Protein AF-A0A961GQD2-F1 (afdb_monomer)

Secondary structure (DSSP, 8-state):
---------HHHHHHHHHHHHHHHHHHTT-HHHHHHHHHHHHHHHTT--SHHHHHHHHHHHHHHHHHHHHTS-GGGHHHHHHHHHHHHHHHHHHHHTTT-HHHHH--HHHHT-HHHHHHHHHHHHHHHHHHS--------

Sequence (140 aa):
TESGSSTVAPADFDAALSQAQKALDGAKDDPCKIMEAATTMSTAMSGATTPEQREQAAKIALDAIRAMADSASPDLSAEADKLRDAADAIEKEGEQANWSEEFMQQPKAIKDNEAYTEASSKITGELTQKCTPTSTTEAK

Foldseek 3Di:
DDPPPPQPPVVN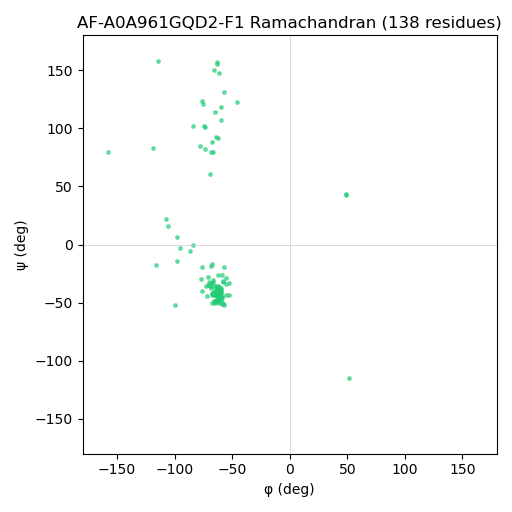LVVLLVVLLCLLVVCQLPLLSLVVSLVSLVVSCVNQDDLVSLLSSLVSNLSSLLSLLVNADPVLVVLSVLSNVLSVQLNVQSVVVSSDPVCSVPPCSPVVCPSNVVSVCVSVVVSCVVNPPPPPPPPD

Radius of gyration: 16.86 Å; Cα contacts (8 Å, |Δi|>4): 148; chains: 1; bounding box: 48×35×54 Å

pLDDT: mean 80.33, std 15.04, range [35.91, 95.5]

Nearest PDB structures (foldseek):
  6drz-assembly1_A  TM=4.469E-01  e=1.609E+00  Homo sapiens
  8th3-assembly1_A  TM=4.013E-01  e=1.142E+00  Camelidae
  6ww2-assembly1_R  TM=5.241E-01  e=6.971E+00  Homo sapiens
  5k2b-assembly1_A  TM=3.826E-01  e=4.072E+00  unclassified

Mean predicted aligned error: 8.08 Å

Structure (mmCIF, N/CA/C/O backbone):
data_AF-A0A961GQD2-F1
#
_entry.id   AF-A0A961GQD2-F1
#
loop_
_atom_site.group_PDB
_atom_site.id
_atom_site.type_symbol
_atom_site.label_atom_id
_atom_site.label_alt_id
_atom_site.label_comp_id
_atom_site.label_asym_id
_atom_site.label_entity_id
_atom_site.label_seq_id
_atom_site.pdbx_PDB_ins_code
_atom_site.Cartn_x
_atom_site.Cartn_y
_atom_site.Cartn_z
_atom_site.occupancy
_atom_site.B_iso_or_equiv
_atom_site.auth_seq_id
_atom_site.auth_comp_id
_atom_site.auth_asym_id
_atom_site.auth_atom_id
_atom_site.pdbx_PDB_model_num
ATOM 1 N N . THR A 1 1 ? 35.968 -16.442 -9.664 1.00 35.91 1 THR A N 1
ATOM 2 C CA . THR A 1 1 ? 34.945 -16.374 -8.607 1.00 35.91 1 THR A CA 1
ATOM 3 C C . THR A 1 1 ? 33.655 -16.015 -9.299 1.00 35.91 1 THR A C 1
ATOM 5 O O . THR A 1 1 ? 33.589 -14.937 -9.871 1.00 35.91 1 THR A O 1
ATOM 8 N N . GLU A 1 2 ? 32.725 -16.962 -9.412 1.00 39.34 2 GLU A N 1
ATOM 9 C CA . GLU A 1 2 ? 31.422 -16.738 -10.047 1.00 39.34 2 GLU A CA 1
ATOM 10 C C . GLU A 1 2 ? 30.625 -15.719 -9.231 1.00 39.34 2 GLU A C 1
ATOM 12 O O . GLU A 1 2 ? 30.261 -15.972 -8.085 1.00 39.34 2 GLU A O 1
ATOM 17 N N . SER A 1 3 ? 30.369 -14.554 -9.821 1.00 46.06 3 SER A N 1
ATOM 18 C CA . SER A 1 3 ? 29.328 -13.639 -9.366 1.00 46.06 3 SER A CA 1
ATOM 19 C C . SER A 1 3 ? 27.990 -14.186 -9.850 1.00 46.06 3 SER A C 1
ATOM 21 O O . SER A 1 3 ? 27.504 -13.809 -10.914 1.00 46.06 3 SER A O 1
ATOM 23 N N . GLY A 1 4 ? 27.410 -15.109 -9.085 1.00 40.88 4 GLY A N 1
ATOM 24 C CA . GLY A 1 4 ? 25.996 -15.442 -9.207 1.00 40.88 4 GLY A CA 1
ATOM 25 C C . GLY A 1 4 ? 25.182 -14.235 -8.755 1.00 40.88 4 GLY A C 1
ATOM 26 O O . GLY A 1 4 ? 24.884 -14.095 -7.575 1.00 40.88 4 GLY A O 1
ATOM 27 N N . SER A 1 5 ? 24.895 -13.322 -9.682 1.00 43.16 5 SER A N 1
ATOM 28 C CA . SER A 1 5 ? 23.830 -12.339 -9.511 1.00 43.16 5 SER A CA 1
ATOM 29 C C . SER A 1 5 ? 22.550 -13.143 -9.320 1.00 43.16 5 SER A C 1
ATOM 31 O O . SER A 1 5 ? 22.090 -13.778 -10.269 1.00 43.16 5 SER A O 1
ATOM 33 N N . SER A 1 6 ? 22.020 -13.184 -8.095 1.00 43.59 6 SER A N 1
ATOM 34 C CA . SER A 1 6 ? 20.726 -13.792 -7.767 1.00 43.59 6 SER A CA 1
ATOM 35 C C . SER A 1 6 ? 19.601 -12.947 -8.357 1.00 43.59 6 SER A C 1
ATOM 37 O O . SER A 1 6 ? 18.783 -12.367 -7.653 1.00 43.59 6 SER A O 1
ATOM 39 N N . THR A 1 7 ? 19.607 -12.809 -9.675 1.00 49.59 7 THR A N 1
ATOM 40 C CA . THR A 1 7 ? 18.499 -12.265 -10.430 1.00 49.59 7 THR A CA 1
ATOM 41 C C . THR A 1 7 ? 17.462 -13.371 -10.433 1.00 49.59 7 THR A C 1
ATOM 43 O O . THR A 1 7 ? 17.632 -14.383 -11.110 1.00 49.59 7 THR A O 1
ATOM 46 N N . VAL A 1 8 ? 16.445 -13.218 -9.584 1.00 52.22 8 VAL A N 1
ATOM 47 C CA . VAL A 1 8 ? 15.244 -14.056 -9.597 1.00 52.22 8 VAL A CA 1
ATOM 48 C C . VAL A 1 8 ? 14.805 -14.168 -11.056 1.00 52.22 8 VAL A C 1
ATOM 50 O O . VAL A 1 8 ? 14.666 -13.144 -11.733 1.00 52.22 8 VAL A O 1
ATOM 53 N N . ALA A 1 9 ? 14.693 -15.386 -11.591 1.00 57.06 9 ALA A N 1
ATOM 54 C CA . ALA A 1 9 ? 14.300 -15.530 -12.983 1.00 57.06 9 ALA A CA 1
ATOM 55 C C . ALA A 1 9 ? 12.892 -14.925 -13.155 1.00 57.06 9 ALA A C 1
ATOM 57 O O . ALA A 1 9 ? 12.078 -15.024 -12.237 1.00 57.06 9 ALA A O 1
ATOM 58 N N . PRO A 1 10 ? 12.546 -14.330 -14.309 1.00 56.56 10 PRO A N 1
ATOM 59 C CA . PRO A 1 10 ? 11.230 -13.711 -14.501 1.00 56.56 10 PRO A CA 1
ATOM 60 C C . PRO A 1 10 ? 10.045 -14.640 -14.175 1.00 56.56 10 PRO A C 1
ATOM 62 O O . PRO A 1 10 ? 9.042 -14.195 -13.632 1.00 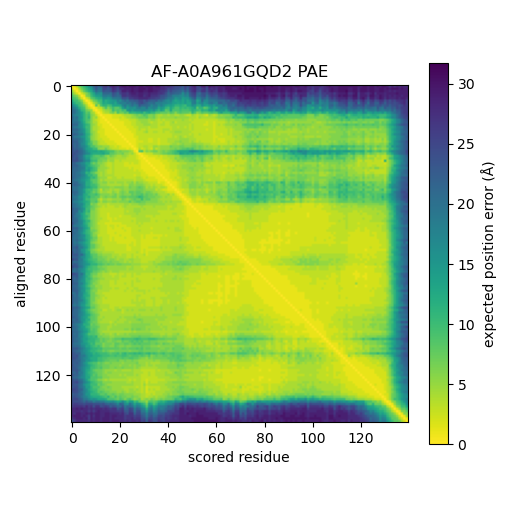56.56 10 PRO A O 1
ATOM 65 N N . ALA A 1 11 ? 10.189 -15.947 -14.427 1.00 60.78 11 ALA A N 1
ATOM 66 C CA . ALA A 1 11 ? 9.183 -16.954 -14.079 1.00 60.78 11 ALA A CA 1
ATOM 67 C C . ALA A 1 11 ? 9.000 -17.145 -12.558 1.00 60.78 11 ALA A C 1
ATOM 69 O O . ALA A 1 11 ? 7.899 -17.457 -12.105 1.00 60.78 11 ALA A O 1
ATOM 70 N N . ASP A 1 12 ? 10.056 -16.936 -11.772 1.00 73.38 12 ASP A N 1
ATOM 71 C CA . ASP A 1 12 ? 10.008 -17.003 -10.311 1.00 73.38 12 ASP A CA 1
ATOM 72 C C . ASP A 1 12 ? 9.361 -15.737 -9.723 1.00 73.38 12 ASP A C 1
ATOM 74 O O . ASP A 1 12 ? 8.690 -15.809 -8.693 1.00 73.38 12 ASP A O 1
ATOM 78 N N . PHE A 1 13 ? 9.493 -14.591 -10.405 1.00 74.25 13 PHE A N 1
ATOM 79 C CA . PHE A 1 13 ? 8.834 -13.339 -10.029 1.00 74.25 13 PHE A CA 1
ATOM 80 C C . PHE A 1 13 ? 7.310 -13.418 -10.197 1.00 74.25 13 PHE A C 1
ATOM 82 O O . PHE A 1 13 ? 6.576 -13.145 -9.247 1.00 74.25 13 PHE A O 1
ATOM 89 N N . ASP A 1 14 ? 6.825 -13.864 -11.360 1.00 77.31 14 ASP A N 1
ATOM 90 C CA . ASP A 1 14 ? 5.382 -13.978 -11.621 1.00 77.31 14 ASP A CA 1
ATOM 91 C C . ASP A 1 14 ? 4.712 -14.998 -10.684 1.00 77.31 14 ASP A C 1
ATOM 9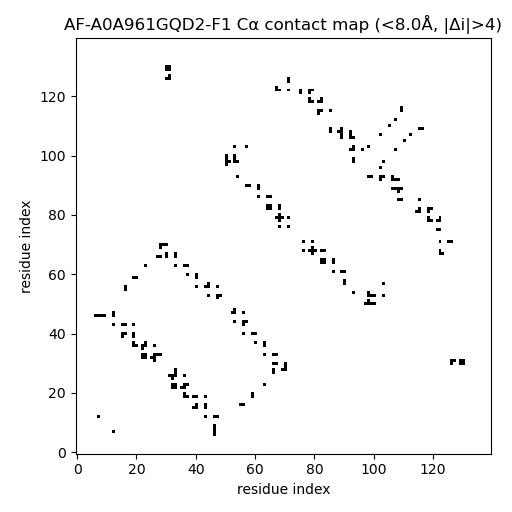3 O O . ASP A 1 14 ? 3.600 -14.784 -10.191 1.00 77.31 14 ASP A O 1
ATOM 97 N N . ALA A 1 15 ? 5.400 -16.107 -10.388 1.00 80.62 15 ALA A N 1
ATOM 98 C CA . ALA A 1 15 ? 4.925 -17.095 -9.426 1.00 80.62 15 ALA A CA 1
ATOM 99 C C . ALA A 1 15 ? 4.864 -16.520 -8.000 1.00 80.62 15 ALA A C 1
ATOM 101 O O . ALA A 1 15 ? 3.870 -16.741 -7.302 1.00 80.62 15 ALA A O 1
ATOM 102 N N . ALA A 1 16 ? 5.883 -15.760 -7.585 1.00 79.19 16 ALA A N 1
ATOM 103 C CA . ALA A 1 16 ? 5.920 -15.105 -6.281 1.00 79.19 16 ALA A CA 1
ATOM 104 C C . ALA A 1 16 ? 4.829 -14.030 -6.144 1.00 79.19 16 ALA A C 1
ATOM 106 O O . ALA A 1 16 ? 4.123 -14.012 -5.136 1.00 79.19 16 ALA A O 1
ATOM 107 N N . LEU A 1 17 ? 4.617 -13.196 -7.169 1.00 80.81 17 LEU A N 1
ATOM 108 C CA . LEU A 1 17 ? 3.511 -12.233 -7.195 1.00 80.81 17 LEU A CA 1
ATOM 109 C C . LEU A 1 17 ? 2.153 -12.926 -7.139 1.00 80.81 17 LEU A C 1
ATOM 111 O O . LEU A 1 17 ? 1.294 -12.528 -6.359 1.00 80.81 17 LEU A O 1
ATOM 115 N N . SER A 1 18 ? 1.948 -13.985 -7.928 1.00 83.25 18 SER A N 1
ATOM 116 C CA . SER A 1 18 ? 0.681 -14.721 -7.912 1.00 83.25 18 SER A CA 1
ATOM 117 C C . SER A 1 18 ? 0.406 -15.353 -6.546 1.00 83.25 18 SER A C 1
ATOM 119 O O . SER A 1 18 ? -0.743 -15.390 -6.106 1.00 83.25 18 SER A O 1
ATOM 121 N N . GLN A 1 19 ? 1.440 -15.844 -5.857 1.00 82.44 19 GLN A N 1
ATOM 122 C CA . GLN A 1 19 ? 1.311 -16.346 -4.489 1.00 82.44 19 GLN A CA 1
ATOM 123 C C . GLN A 1 19 ? 0.995 -15.228 -3.499 1.00 82.44 19 GLN A C 1
ATOM 125 O O . GLN A 1 19 ? 0.110 -15.413 -2.670 1.00 82.44 19 GLN A O 1
ATOM 130 N N . ALA A 1 20 ? 1.660 -14.079 -3.610 1.00 80.31 20 ALA A N 1
ATOM 131 C CA . ALA A 1 2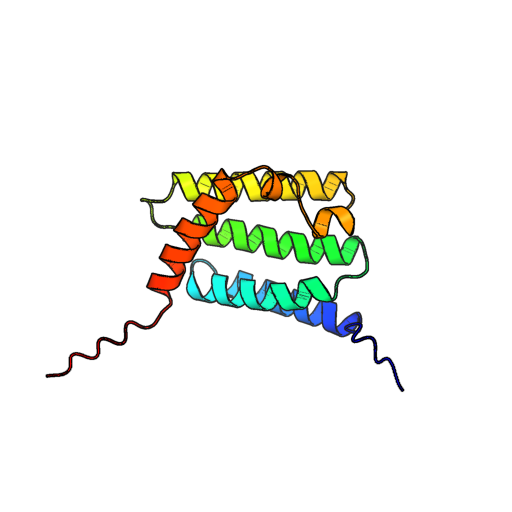0 ? 1.394 -12.926 -2.761 1.00 80.31 20 ALA A CA 1
ATOM 132 C C . ALA A 1 20 ? -0.035 -12.396 -2.942 1.00 80.31 20 ALA A C 1
ATOM 134 O O . ALA A 1 20 ? -0.739 -12.217 -1.952 1.00 80.31 20 ALA A O 1
ATOM 135 N N . GLN A 1 21 ? -0.500 -12.248 -4.188 1.00 82.19 21 GLN A N 1
ATOM 136 C CA . GLN A 1 21 ? -1.880 -11.853 -4.476 1.00 82.19 21 GLN A CA 1
ATOM 137 C C . GLN A 1 21 ? -2.871 -12.859 -3.890 1.00 82.19 21 GLN A C 1
ATOM 139 O O . GLN A 1 21 ? -3.798 -12.477 -3.191 1.00 82.19 21 GLN A O 1
ATOM 144 N N . LYS A 1 22 ? -2.657 -14.163 -4.110 1.00 84.75 22 LYS A N 1
ATOM 145 C CA . LYS A 1 22 ? -3.530 -15.205 -3.545 1.00 84.75 22 LYS A CA 1
ATOM 146 C C . LYS A 1 22 ? -3.525 -15.212 -2.021 1.00 84.75 22 LYS A C 1
ATOM 148 O O . LYS A 1 22 ? -4.557 -15.506 -1.423 1.00 84.75 22 LYS A O 1
ATOM 153 N N . ALA A 1 23 ? -2.378 -14.948 -1.400 1.00 82.75 23 ALA A N 1
ATOM 154 C CA . ALA A 1 23 ? -2.269 -14.845 0.047 1.00 82.75 23 ALA A CA 1
ATOM 155 C C . ALA A 1 23 ? -3.076 -13.648 0.559 1.00 82.75 23 ALA A C 1
ATOM 157 O O . ALA A 1 23 ? -3.828 -13.809 1.514 1.00 82.75 23 ALA A O 1
ATOM 158 N N . LEU A 1 24 ? -2.990 -12.500 -0.119 1.00 83.12 24 LEU A N 1
ATOM 159 C CA . LEU A 1 24 ? -3.757 -11.304 0.214 1.00 83.12 24 LEU A CA 1
ATOM 160 C C . LEU A 1 24 ? -5.269 -11.507 -0.003 1.00 83.12 24 LEU A C 1
ATOM 162 O O . LEU A 1 24 ? -6.053 -11.298 0.918 1.00 83.12 24 LEU A O 1
ATOM 166 N N . ASP A 1 25 ? -5.683 -12.036 -1.157 1.00 83.75 25 ASP A N 1
ATOM 167 C CA . ASP A 1 25 ? -7.088 -12.358 -1.458 1.00 83.75 25 ASP A CA 1
ATOM 168 C C . ASP A 1 25 ? -7.660 -13.395 -0.470 1.00 83.75 25 ASP A C 1
ATOM 170 O O . ASP A 1 25 ? -8.826 -13.348 -0.069 1.00 83.75 25 ASP A O 1
ATOM 174 N N . GLY A 1 26 ? -6.831 -14.367 -0.077 1.00 79.19 26 GLY A N 1
ATOM 175 C CA . GLY A 1 26 ? -7.167 -15.401 0.898 1.00 79.19 26 GLY A CA 1
ATOM 176 C C . GLY A 1 26 ? -7.161 -14.908 2.346 1.00 79.19 26 GLY A C 1
ATOM 177 O O . GLY A 1 26 ? -7.777 -15.554 3.203 1.00 79.19 26 GLY A O 1
ATOM 178 N N . ALA A 1 27 ? -6.493 -13.785 2.621 1.00 80.38 27 ALA A N 1
ATOM 179 C CA . ALA A 1 27 ? -6.462 -13.158 3.930 1.00 80.38 27 ALA A CA 1
ATOM 180 C C . ALA A 1 27 ? -7.809 -12.518 4.272 1.00 80.38 27 ALA A C 1
ATOM 182 O O . ALA A 1 27 ? -8.247 -12.633 5.414 1.00 80.38 27 ALA A O 1
ATOM 183 N N . LYS A 1 28 ? -8.520 -11.957 3.282 1.00 71.69 28 LYS A N 1
ATOM 184 C CA . LYS A 1 28 ? -9.771 -11.209 3.497 1.00 71.69 28 LYS A CA 1
ATOM 185 C C . LYS A 1 28 ? -9.562 -10.136 4.577 1.00 71.69 28 LYS A C 1
ATOM 187 O O . LYS A 1 28 ? -8.725 -9.266 4.392 1.00 71.69 28 LYS A O 1
ATOM 192 N N . ASP A 1 29 ? -10.251 -10.274 5.709 1.00 73.62 29 ASP A N 1
ATOM 193 C CA . ASP A 1 29 ? -10.190 -9.385 6.874 1.00 73.62 29 ASP A CA 1
ATOM 194 C C . ASP A 1 29 ? -9.410 -10.022 8.044 1.00 73.62 29 ASP A C 1
ATOM 196 O O . ASP A 1 29 ? -9.580 -9.631 9.197 1.00 73.62 29 ASP A O 1
ATOM 200 N N . ASP A 1 30 ? -8.627 -11.081 7.787 1.00 82.94 30 ASP A N 1
ATOM 201 C CA . ASP A 1 30 ? -7.767 -11.720 8.785 1.00 82.94 30 ASP A CA 1
ATOM 202 C C . ASP A 1 30 ? -6.435 -10.953 8.866 1.00 82.94 30 ASP A C 1
ATOM 204 O O . ASP A 1 30 ? -5.558 -11.145 8.011 1.00 82.94 30 ASP A O 1
ATOM 208 N N . PRO A 1 31 ? -6.243 -10.102 9.891 1.00 77.75 31 PRO A N 1
ATOM 209 C CA . PRO A 1 31 ? -5.059 -9.256 9.995 1.00 77.75 31 PRO A CA 1
ATOM 210 C C . PRO A 1 31 ? -3.751 -10.048 10.035 1.00 77.75 31 PRO A C 1
ATOM 212 O O . PRO A 1 31 ? -2.714 -9.546 9.603 1.00 77.75 31 PRO A O 1
ATOM 215 N N . CYS A 1 32 ? -3.785 -11.296 10.501 1.00 83.75 32 CYS A N 1
ATOM 216 C CA . CYS A 1 32 ? -2.591 -12.125 10.623 1.00 83.75 32 CYS A CA 1
ATOM 217 C C . CYS A 1 32 ? -2.149 -12.653 9.268 1.00 83.75 32 CYS A C 1
ATOM 219 O O . CYS A 1 32 ? -0.965 -12.610 8.936 1.00 83.75 32 CYS A O 1
ATOM 221 N N . LYS A 1 33 ? -3.110 -13.053 8.435 1.00 84.44 33 LYS A N 1
ATOM 222 C CA . LYS A 1 33 ? -2.829 -13.453 7.055 1.00 84.44 33 LYS A CA 1
ATOM 223 C C . LYS A 1 33 ? -2.423 -12.270 6.183 1.00 84.44 33 LYS A C 1
ATOM 225 O O . LYS A 1 33 ? -1.588 -12.444 5.301 1.00 84.44 33 LYS A O 1
ATOM 230 N N . ILE A 1 34 ? -2.952 -11.071 6.448 1.00 83.12 34 ILE A N 1
ATOM 231 C CA . ILE A 1 34 ? -2.519 -9.842 5.764 1.00 83.12 34 ILE A CA 1
ATOM 232 C C . ILE A 1 34 ? -1.038 -9.564 6.069 1.00 83.12 34 ILE A C 1
ATOM 234 O O . ILE A 1 34 ? -0.261 -9.302 5.152 1.00 83.12 34 ILE A O 1
ATOM 238 N N . MET A 1 35 ? -0.609 -9.693 7.331 1.00 79.50 35 MET A N 1
ATOM 239 C CA . MET A 1 35 ? 0.803 -9.532 7.710 1.00 79.50 35 MET A CA 1
ATOM 240 C C . MET A 1 35 ? 1.725 -10.597 7.084 1.00 79.50 35 MET A C 1
ATOM 242 O O . MET A 1 35 ? 2.833 -10.281 6.634 1.00 79.50 35 MET A O 1
ATOM 246 N N . GLU A 1 36 ? 1.283 -11.855 7.013 1.00 79.75 36 GLU A N 1
ATOM 247 C CA . GLU A 1 36 ? 2.022 -12.931 6.332 1.00 79.75 36 GLU A CA 1
ATOM 248 C C . GLU A 1 36 ? 2.151 -12.673 4.820 1.00 79.75 36 GLU A C 1
ATOM 250 O O . GLU A 1 36 ? 3.236 -12.826 4.243 1.00 79.75 36 GLU A O 1
ATOM 255 N N . ALA A 1 37 ? 1.069 -12.218 4.180 1.00 80.69 37 ALA A N 1
ATOM 256 C CA . ALA A 1 37 ? 1.072 -11.819 2.775 1.00 80.69 37 ALA A CA 1
ATOM 257 C C . ALA A 1 37 ? 2.039 -10.645 2.534 1.00 80.69 37 ALA A C 1
ATOM 259 O O . ALA A 1 37 ? 2.853 -10.700 1.610 1.00 80.69 37 ALA A O 1
ATOM 260 N N . ALA A 1 38 ? 2.040 -9.636 3.415 1.00 76.94 38 ALA A N 1
ATOM 261 C CA . ALA A 1 38 ? 2.960 -8.498 3.351 1.00 76.94 38 ALA A CA 1
ATOM 262 C C . ALA A 1 38 ? 4.440 -8.898 3.453 1.00 76.94 38 ALA A C 1
ATOM 264 O O . ALA A 1 38 ? 5.290 -8.399 2.708 1.00 76.94 38 ALA A O 1
ATOM 265 N N . THR A 1 39 ? 4.748 -9.863 4.317 1.00 74.38 39 THR A N 1
ATOM 266 C CA . THR A 1 39 ? 6.102 -10.421 4.442 1.00 74.38 39 THR A CA 1
ATOM 267 C C . THR A 1 39 ? 6.525 -11.153 3.164 1.00 74.38 39 THR A C 1
ATOM 269 O O . THR A 1 39 ? 7.643 -10.977 2.673 1.00 74.38 39 THR A O 1
ATOM 272 N N . THR A 1 40 ? 5.610 -11.927 2.575 1.00 72.31 40 THR A N 1
ATOM 273 C CA . THR A 1 40 ? 5.841 -12.654 1.315 1.00 72.31 40 THR A CA 1
ATOM 274 C C . THR A 1 40 ? 6.112 -11.691 0.151 1.00 72.31 40 THR A C 1
ATOM 276 O O . THR A 1 40 ? 7.036 -11.909 -0.636 1.00 72.31 40 THR A O 1
ATOM 279 N N . MET A 1 41 ? 5.381 -10.575 0.082 1.00 74.19 41 MET A N 1
ATOM 280 C CA . MET A 1 41 ? 5.564 -9.540 -0.945 1.00 74.19 41 MET A CA 1
ATOM 281 C C . MET A 1 41 ? 6.935 -8.874 -0.922 1.00 74.19 41 MET A C 1
ATOM 283 O O . MET A 1 41 ? 7.494 -8.607 -1.984 1.00 74.19 41 MET A O 1
ATOM 287 N N . SER A 1 42 ? 7.497 -8.628 0.266 1.00 70.06 42 SER A N 1
ATOM 288 C CA . SER A 1 42 ? 8.814 -7.982 0.392 1.00 70.06 42 SER A CA 1
ATOM 289 C C . SER A 1 42 ? 9.905 -8.771 -0.342 1.00 70.06 42 SER A C 1
ATOM 291 O O . SER A 1 42 ? 10.827 -8.190 -0.913 1.00 70.06 42 SER A O 1
ATOM 293 N N . THR A 1 43 ? 9.763 -10.098 -0.398 1.00 67.81 43 THR A N 1
ATOM 294 C CA . THR A 1 43 ? 10.660 -10.965 -1.170 1.00 67.81 43 THR A CA 1
ATOM 295 C C . THR A 1 43 ? 10.431 -10.808 -2.676 1.00 67.81 43 THR A C 1
ATOM 297 O O . THR A 1 43 ? 11.396 -10.659 -3.425 1.00 67.81 43 THR A O 1
ATOM 300 N N . ALA A 1 44 ? 9.172 -10.772 -3.128 1.00 68.06 44 ALA A N 1
ATOM 301 C CA . ALA A 1 44 ? 8.830 -10.620 -4.544 1.00 68.06 44 ALA A CA 1
ATOM 302 C C . ALA A 1 44 ? 9.295 -9.269 -5.120 1.00 68.06 44 ALA A C 1
ATOM 304 O O . ALA A 1 44 ? 9.881 -9.235 -6.200 1.00 68.06 44 ALA A O 1
ATOM 305 N N . MET A 1 45 ? 9.123 -8.169 -4.375 1.00 69.56 45 MET A N 1
ATOM 306 C CA . MET A 1 45 ? 9.533 -6.819 -4.790 1.00 69.56 45 MET A CA 1
ATOM 307 C C . MET A 1 45 ? 11.018 -6.713 -5.158 1.00 69.56 45 MET A C 1
ATOM 309 O O . MET A 1 45 ? 11.368 -5.975 -6.076 1.00 69.56 45 MET A O 1
ATOM 313 N N . SER A 1 46 ? 11.891 -7.470 -4.487 1.00 69.69 46 SER A N 1
ATOM 314 C CA . SER A 1 46 ? 13.334 -7.454 -4.765 1.00 69.69 46 SER A CA 1
ATOM 315 C C . SER A 1 46 ? 13.710 -8.042 -6.136 1.00 69.69 46 SER A C 1
ATOM 317 O O . SER A 1 46 ? 14.808 -7.790 -6.628 1.00 69.69 46 SER A O 1
ATOM 319 N N . GLY A 1 47 ? 12.803 -8.801 -6.767 1.00 71.38 47 GLY A N 1
ATOM 320 C CA . GLY A 1 47 ? 12.990 -9.408 -8.088 1.00 71.38 47 GLY A CA 1
ATOM 321 C C . GLY A 1 47 ? 12.433 -8.600 -9.267 1.00 71.38 47 GLY A C 1
ATOM 322 O O . GLY A 1 47 ? 12.596 -9.029 -10.407 1.00 71.38 47 GLY A O 1
ATOM 323 N N . ALA A 1 48 ? 11.772 -7.459 -9.033 1.00 77.75 48 ALA A N 1
ATOM 324 C CA . ALA A 1 48 ? 11.163 -6.662 -10.101 1.00 77.75 48 ALA A CA 1
ATOM 325 C C . ALA A 1 48 ? 12.224 -5.887 -10.906 1.00 77.75 48 ALA A C 1
ATOM 327 O O . ALA A 1 48 ? 12.936 -5.044 -10.361 1.00 77.75 48 ALA A O 1
ATOM 328 N N . THR A 1 49 ? 12.306 -6.124 -12.219 1.00 81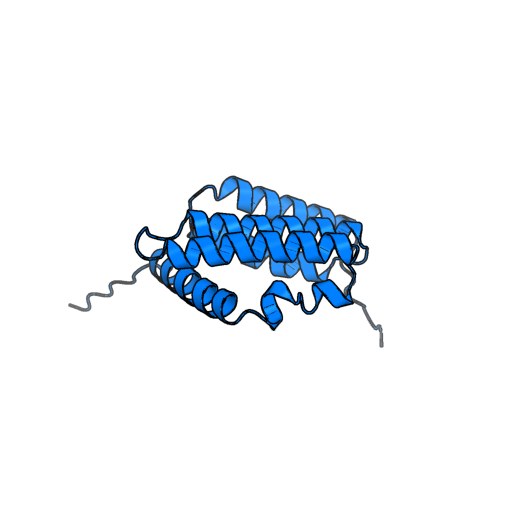.44 49 THR A N 1
ATOM 329 C CA . THR A 1 49 ? 13.337 -5.516 -13.093 1.00 81.44 49 THR A CA 1
ATOM 330 C C . THR A 1 49 ? 12.778 -4.578 -14.164 1.00 81.44 49 THR A C 1
ATOM 332 O O . THR A 1 49 ? 13.510 -3.748 -14.702 1.00 81.44 49 THR A O 1
ATOM 335 N N . THR A 1 50 ? 11.479 -4.664 -14.453 1.00 85.06 50 THR A N 1
ATOM 336 C CA . THR A 1 50 ? 10.784 -3.828 -15.447 1.00 85.06 50 THR A CA 1
ATOM 337 C C . THR A 1 50 ? 9.755 -2.907 -14.785 1.00 85.06 50 THR A C 1
ATOM 339 O O . THR A 1 50 ? 9.311 -3.199 -13.671 1.00 85.06 50 THR A O 1
ATOM 342 N N . PRO A 1 51 ? 9.362 -1.790 -15.432 1.00 86.75 51 PRO A N 1
ATOM 343 C CA . PRO A 1 51 ? 8.267 -0.945 -14.957 1.00 86.75 51 PRO A CA 1
ATOM 344 C C . PRO A 1 51 ? 6.976 -1.726 -14.695 1.00 86.75 51 PRO A C 1
ATOM 346 O O . PRO A 1 51 ? 6.381 -1.548 -13.642 1.00 86.75 51 PRO A O 1
ATOM 349 N N . GLU A 1 52 ? 6.593 -2.647 -15.582 1.00 87.69 52 GLU A N 1
ATOM 350 C CA . GLU A 1 52 ? 5.379 -3.457 -15.431 1.00 87.69 52 GLU A CA 1
ATOM 351 C C . GLU A 1 52 ? 5.459 -4.387 -14.213 1.00 87.69 52 GLU A C 1
ATOM 353 O O . GLU A 1 52 ? 4.500 -4.519 -13.457 1.00 87.69 52 GLU A O 1
ATOM 358 N N . GLN A 1 53 ? 6.620 -5.004 -13.974 1.00 85.44 53 GLN A N 1
ATOM 359 C CA . GLN A 1 53 ? 6.840 -5.824 -12.780 1.00 85.44 53 GLN A CA 1
ATOM 360 C C . GLN A 1 53 ? 6.795 -4.979 -11.500 1.00 85.44 53 GLN A C 1
ATOM 362 O O . GLN A 1 53 ? 6.220 -5.396 -10.495 1.00 85.44 53 GLN A O 1
ATOM 367 N N . ARG A 1 54 ? 7.377 -3.774 -11.528 1.00 88.00 54 ARG A N 1
ATOM 368 C CA . ARG A 1 54 ? 7.338 -2.837 -10.397 1.00 88.00 54 ARG A CA 1
ATOM 369 C C . ARG A 1 54 ? 5.922 -2.347 -10.121 1.00 88.00 54 ARG A C 1
ATOM 371 O O . ARG A 1 54 ? 5.530 -2.328 -8.962 1.00 88.00 54 ARG A O 1
ATOM 378 N N . GLU A 1 55 ? 5.155 -2.032 -11.161 1.00 90.56 55 GLU A N 1
ATOM 379 C CA . GLU A 1 55 ? 3.737 -1.684 -11.062 1.00 90.56 55 GLU A CA 1
ATOM 380 C C . GLU A 1 55 ? 2.942 -2.799 -10.390 1.00 90.56 55 GLU A C 1
ATOM 382 O O . GLU A 1 55 ? 2.231 -2.551 -9.419 1.00 90.56 55 GLU A O 1
ATOM 387 N N . GLN A 1 56 ? 3.076 -4.031 -10.886 1.00 88.19 56 GLN A N 1
ATOM 388 C CA . GLN A 1 56 ? 2.363 -5.172 -10.324 1.00 88.19 56 GLN A CA 1
ATOM 389 C C . GLN A 1 56 ? 2.711 -5.352 -8.849 1.00 88.19 56 GLN A C 1
ATOM 391 O O . GLN A 1 56 ? 1.808 -5.390 -8.023 1.00 88.19 56 GLN A O 1
ATOM 396 N N . ALA A 1 57 ? 4.000 -5.391 -8.504 1.00 85.88 57 ALA A N 1
ATOM 397 C CA . ALA A 1 57 ? 4.436 -5.541 -7.118 1.00 85.88 57 ALA A CA 1
ATOM 398 C C . ALA A 1 57 ? 3.953 -4.397 -6.216 1.00 85.88 57 ALA A C 1
ATOM 400 O O . ALA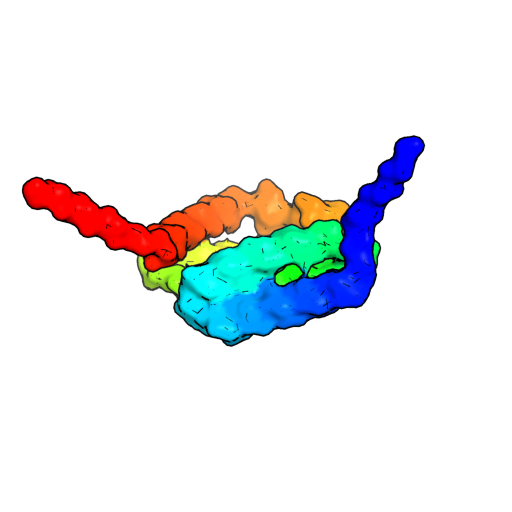 A 1 57 ? 3.508 -4.645 -5.094 1.00 85.88 57 ALA A O 1
ATOM 401 N N . ALA A 1 58 ? 4.005 -3.158 -6.708 1.00 88.88 58 ALA A N 1
ATOM 402 C CA . ALA A 1 58 ? 3.529 -1.998 -5.972 1.00 88.88 58 ALA A CA 1
ATOM 403 C C . ALA A 1 58 ? 2.020 -2.068 -5.723 1.00 88.88 58 ALA A C 1
ATOM 405 O O . ALA A 1 58 ? 1.591 -1.816 -4.604 1.00 88.88 58 ALA A O 1
ATOM 406 N N . LYS A 1 59 ? 1.216 -2.472 -6.712 1.00 89.75 59 LYS A N 1
ATOM 407 C CA . LYS A 1 59 ? -0.240 -2.602 -6.554 1.00 89.75 59 LYS A CA 1
ATOM 408 C C . LYS A 1 59 ? -0.627 -3.616 -5.479 1.00 89.75 59 LYS A C 1
ATOM 410 O O . LYS A 1 59 ? -1.445 -3.284 -4.628 1.00 89.75 59 LYS A O 1
ATOM 415 N N . ILE A 1 60 ? 0.027 -4.780 -5.420 1.00 88.12 60 ILE A N 1
ATOM 416 C CA . ILE A 1 60 ? -0.229 -5.739 -4.326 1.00 88.12 60 ILE A CA 1
ATOM 417 C C . ILE A 1 60 ? 0.167 -5.132 -2.967 1.00 88.12 60 ILE A C 1
ATOM 419 O O . ILE A 1 60 ? -0.551 -5.287 -1.979 1.00 88.12 60 ILE A O 1
ATOM 423 N N . ALA A 1 61 ? 1.285 -4.397 -2.906 1.00 86.81 61 ALA A N 1
ATOM 424 C CA . ALA A 1 61 ? 1.710 -3.724 -1.678 1.00 86.81 61 ALA A CA 1
ATOM 425 C C . ALA A 1 61 ? 0.689 -2.678 -1.199 1.00 86.81 61 ALA A C 1
ATOM 427 O O . ALA A 1 61 ? 0.389 -2.607 -0.006 1.00 86.81 61 ALA A O 1
ATOM 428 N N . LEU A 1 62 ? 0.121 -1.907 -2.126 1.00 90.75 62 LEU A N 1
ATOM 429 C CA . LEU A 1 62 ? -0.928 -0.926 -1.854 1.00 90.75 62 LEU A CA 1
ATOM 430 C C . LEU A 1 62 ? -2.219 -1.587 -1.372 1.00 90.75 62 LEU A C 1
ATOM 432 O O . LEU A 1 62 ? -2.813 -1.127 -0.396 1.00 90.75 62 LEU A O 1
ATOM 436 N N . ASP A 1 63 ? -2.615 -2.697 -1.988 1.00 90.19 63 ASP A N 1
ATOM 437 C CA . ASP A 1 63 ? -3.786 -3.459 -1.560 1.00 90.19 63 ASP A CA 1
ATOM 438 C C . ASP A 1 63 ? -3.601 -4.038 -0.151 1.00 90.19 63 ASP A C 1
ATOM 440 O O . ASP A 1 63 ? -4.538 -4.029 0.646 1.00 90.19 63 ASP A O 1
ATOM 444 N N . ALA A 1 64 ? -2.386 -4.451 0.225 1.00 87.75 64 ALA A N 1
ATOM 445 C CA . ALA A 1 64 ? -2.109 -4.870 1.598 1.00 87.75 64 ALA A CA 1
ATOM 446 C C . ALA A 1 64 ? -2.175 -3.711 2.602 1.00 87.75 64 ALA A C 1
ATOM 448 O O . ALA A 1 64 ? -2.676 -3.900 3.709 1.00 87.75 64 ALA A O 1
ATOM 449 N N . ILE A 1 65 ? -1.711 -2.510 2.236 1.00 89.88 65 ILE A N 1
ATOM 450 C CA . ILE A 1 65 ? -1.856 -1.309 3.078 1.00 89.88 65 ILE A CA 1
ATOM 451 C C . ILE A 1 65 ? -3.339 -1.006 3.317 1.00 89.88 65 ILE A C 1
ATOM 453 O O . ILE A 1 65 ? -3.739 -0.770 4.459 1.00 89.88 65 ILE A O 1
ATOM 457 N N . ARG A 1 66 ? -4.159 -1.071 2.262 1.00 91.62 66 ARG A N 1
ATOM 458 C CA . ARG A 1 66 ? -5.615 -0.891 2.348 1.00 91.62 66 ARG A CA 1
ATOM 459 C C . ARG A 1 66 ? -6.257 -1.968 3.227 1.00 91.62 66 ARG A C 1
ATOM 461 O O . ARG A 1 66 ? -6.991 -1.631 4.149 1.00 91.62 66 ARG A O 1
ATOM 468 N N . ALA A 1 67 ? -5.890 -3.236 3.045 1.00 90.12 67 ALA A N 1
ATOM 469 C CA . ALA A 1 67 ? -6.400 -4.338 3.862 1.00 90.12 67 ALA A CA 1
ATOM 470 C C . ALA A 1 67 ? -6.027 -4.203 5.354 1.00 90.12 67 ALA A C 1
ATOM 472 O O . ALA A 1 67 ? -6.848 -4.479 6.231 1.00 90.12 67 ALA A O 1
ATOM 473 N N . MET A 1 68 ? -4.811 -3.735 5.668 1.00 88.06 68 MET A N 1
ATOM 474 C CA . MET A 1 68 ? -4.412 -3.428 7.050 1.00 88.06 68 MET A CA 1
ATOM 475 C C . MET A 1 68 ? -5.257 -2.300 7.647 1.00 88.06 68 MET A C 1
ATOM 477 O O . MET A 1 68 ? -5.676 -2.402 8.799 1.00 88.06 68 MET A O 1
ATOM 481 N N . ALA A 1 69 ? -5.528 -1.246 6.873 1.00 91.38 69 ALA A N 1
ATOM 482 C CA . ALA A 1 69 ? -6.402 -0.153 7.292 1.00 91.38 69 ALA A CA 1
ATOM 483 C C . ALA A 1 69 ? -7.846 -0.626 7.528 1.00 91.38 69 ALA A C 1
ATOM 485 O O . ALA A 1 69 ? -8.484 -0.212 8.494 1.00 91.38 69 ALA A O 1
ATOM 486 N N . ASP A 1 70 ? -8.357 -1.519 6.682 1.00 90.50 70 ASP A N 1
ATOM 487 C CA . ASP A 1 70 ? -9.704 -2.085 6.806 1.00 90.50 70 ASP A CA 1
ATOM 488 C C . ASP A 1 70 ? -9.835 -3.048 7.997 1.00 90.50 70 ASP A C 1
ATOM 490 O O . ASP A 1 70 ? -10.904 -3.151 8.597 1.00 90.50 70 ASP A O 1
ATOM 494 N N . SER A 1 71 ? -8.735 -3.694 8.393 1.00 87.88 71 SER A N 1
ATOM 495 C CA . SER A 1 71 ? -8.678 -4.608 9.545 1.00 87.88 71 SER A CA 1
ATOM 496 C C . SER A 1 71 ? -8.395 -3.913 10.885 1.00 87.88 71 SER A C 1
ATOM 498 O O . SER A 1 71 ? -8.393 -4.567 11.938 1.00 87.88 71 SER A O 1
ATOM 500 N N . ALA A 1 72 ? -8.113 -2.607 10.865 1.00 88.25 72 ALA A N 1
ATOM 501 C CA . ALA A 1 72 ? -7.828 -1.826 12.061 1.00 88.25 72 ALA A CA 1
ATOM 502 C C . ALA A 1 72 ? -9.059 -1.734 12.978 1.00 88.25 72 ALA A C 1
ATOM 504 O O . ALA A 1 72 ? -10.209 -1.766 12.530 1.00 88.25 72 ALA A O 1
ATOM 505 N N . SER A 1 73 ? -8.834 -1.619 14.290 1.00 87.94 73 SER A N 1
ATOM 506 C CA . SER A 1 73 ? -9.934 -1.372 15.226 1.00 87.94 73 SER A CA 1
ATOM 507 C C . SER A 1 73 ? -10.622 -0.022 14.959 1.00 87.94 73 SER A C 1
ATOM 509 O O . SER A 1 73 ? -9.988 0.907 14.454 1.00 87.94 73 SER A O 1
ATOM 511 N N . PRO A 1 74 ? -11.902 0.146 15.356 1.00 90.62 74 PRO A N 1
ATOM 512 C CA . PRO A 1 74 ? -12.594 1.434 15.251 1.00 90.62 74 PRO A CA 1
ATOM 513 C C . PRO A 1 74 ? -11.865 2.587 15.955 1.00 90.62 74 PRO A C 1
ATOM 515 O O . PRO A 1 74 ? -11.970 3.731 15.521 1.00 90.62 74 PRO A O 1
ATOM 518 N N . ASP A 1 75 ? -11.099 2.285 17.007 1.00 91.38 75 ASP A N 1
ATOM 519 C CA . ASP A 1 75 ? -10.310 3.267 17.759 1.00 91.38 75 ASP A CA 1
ATOM 520 C C . ASP A 1 75 ? -9.132 3.833 16.944 1.00 91.38 75 ASP A C 1
ATOM 522 O O . ASP A 1 75 ? -8.617 4.900 17.276 1.00 91.38 75 ASP A O 1
ATOM 526 N N . LEU A 1 76 ? -8.733 3.151 15.864 1.00 93.81 76 LEU A N 1
ATOM 527 C CA . LEU A 1 76 ? -7.699 3.573 14.918 1.00 93.81 76 LEU A CA 1
ATOM 528 C C . LEU A 1 76 ? -8.280 4.018 13.566 1.00 93.81 76 LEU A C 1
ATOM 530 O O . LEU A 1 76 ? -7.570 4.015 12.563 1.00 93.81 76 LEU A O 1
ATOM 534 N N . SER A 1 77 ? -9.559 4.408 13.491 1.00 93.31 77 SER A N 1
ATOM 535 C CA . SER A 1 77 ? -10.179 4.781 12.208 1.00 93.31 77 SER A CA 1
ATOM 536 C C . SER A 1 77 ? -9.467 5.952 11.518 1.00 93.31 77 SER A C 1
ATOM 538 O O . SER A 1 77 ? -9.300 5.942 10.304 1.00 93.31 77 SER A O 1
ATOM 540 N N . ALA A 1 78 ? -8.994 6.938 12.288 1.00 94.50 78 ALA A N 1
ATOM 541 C CA . ALA A 1 78 ? -8.260 8.084 11.752 1.00 94.50 78 ALA A CA 1
ATOM 542 C C . ALA A 1 78 ? -6.874 7.686 11.216 1.00 94.50 78 ALA A C 1
ATOM 544 O O . ALA A 1 78 ? -6.396 8.242 10.229 1.00 94.50 78 ALA A O 1
ATOM 545 N N . GLU A 1 79 ? -6.205 6.734 11.863 1.00 95.38 79 GLU A N 1
ATOM 546 C CA . GLU A 1 79 ? -4.981 6.119 11.364 1.00 95.38 79 GLU A CA 1
ATOM 547 C C . GLU A 1 79 ? -5.245 5.291 10.104 1.00 95.38 79 GLU A C 1
ATOM 549 O O . GLU A 1 79 ? -4.479 5.389 9.148 1.00 95.38 79 GLU A O 1
ATOM 554 N N . ALA A 1 80 ? -6.339 4.530 10.066 1.00 93.94 80 ALA A N 1
ATOM 555 C CA . ALA A 1 80 ? -6.726 3.740 8.903 1.00 93.94 80 ALA A CA 1
ATOM 556 C C . ALA A 1 80 ? -6.966 4.634 7.678 1.00 93.94 80 ALA A C 1
ATOM 558 O O . ALA A 1 80 ? -6.461 4.337 6.596 1.00 93.94 80 ALA A O 1
ATOM 559 N N . ASP A 1 81 ? -7.643 5.770 7.853 1.00 94.44 81 ASP A N 1
ATOM 560 C CA . ASP A 1 81 ? -7.848 6.745 6.778 1.00 94.44 81 ASP A CA 1
ATOM 561 C C . ASP A 1 81 ? -6.517 7.299 6.249 1.00 94.44 81 ASP A C 1
ATOM 563 O O . ASP A 1 81 ? -6.314 7.350 5.039 1.00 94.44 81 ASP A O 1
ATOM 567 N N . LYS A 1 82 ? -5.546 7.589 7.127 1.00 93.44 82 LYS A N 1
ATOM 568 C CA . LYS A 1 82 ? -4.197 8.016 6.703 1.00 93.44 82 LYS A CA 1
ATOM 569 C C . LYS A 1 82 ? -3.467 6.950 5.885 1.00 93.44 82 LYS A C 1
ATOM 571 O O . LYS A 1 82 ? -2.715 7.305 4.979 1.00 93.44 82 LYS A O 1
ATOM 576 N N . LEU A 1 83 ? -3.645 5.663 6.199 1.00 92.75 83 LEU A N 1
ATOM 577 C CA . LEU A 1 83 ? -3.070 4.572 5.401 1.00 92.75 83 LEU A CA 1
ATOM 578 C C . LEU A 1 83 ? -3.708 4.501 4.013 1.00 92.75 83 LEU A C 1
ATOM 580 O O . LEU A 1 83 ? -2.980 4.342 3.034 1.00 92.75 83 LEU A O 1
ATOM 584 N N . ARG A 1 84 ? -5.036 4.645 3.922 1.00 93.81 84 ARG A N 1
ATOM 585 C CA . ARG A 1 84 ? -5.758 4.665 2.639 1.00 93.81 84 ARG A CA 1
ATOM 586 C C . ARG A 1 84 ? -5.322 5.855 1.782 1.00 93.81 84 ARG A C 1
ATOM 588 O O . ARG A 1 84 ? -4.913 5.659 0.642 1.00 93.81 84 ARG A O 1
ATOM 595 N N . ASP A 1 85 ? -5.289 7.051 2.367 1.00 93.25 85 ASP A N 1
ATOM 596 C CA . ASP A 1 85 ? -4.845 8.273 1.687 1.00 93.25 85 ASP A CA 1
ATOM 597 C C . ASP A 1 85 ? -3.394 8.157 1.197 1.00 93.25 85 ASP A C 1
ATOM 599 O O . ASP A 1 85 ? -3.059 8.583 0.089 1.00 93.25 85 ASP A O 1
ATOM 603 N N . ALA A 1 86 ? -2.513 7.565 2.010 1.00 92.00 86 ALA A N 1
ATOM 604 C CA . ALA A 1 86 ? -1.131 7.323 1.619 1.00 92.00 86 ALA A CA 1
ATOM 605 C C . ALA A 1 86 ? -1.033 6.306 0.476 1.00 92.00 86 ALA A C 1
ATOM 607 O O . ALA A 1 86 ? -0.266 6.538 -0.455 1.00 92.00 86 ALA A O 1
ATOM 608 N N . ALA A 1 87 ? -1.813 5.220 0.506 1.00 92.94 87 ALA A N 1
ATOM 609 C CA . ALA A 1 87 ? -1.848 4.247 -0.582 1.00 92.94 87 ALA A CA 1
ATOM 610 C C . ALA A 1 87 ? -2.268 4.908 -1.908 1.00 92.94 87 ALA A C 1
ATOM 612 O O . ALA A 1 87 ? -1.583 4.755 -2.919 1.00 92.94 87 ALA A O 1
ATOM 613 N N . ASP A 1 88 ? -3.315 5.732 -1.890 1.00 94.75 88 ASP A N 1
ATOM 614 C CA . ASP A 1 88 ? -3.780 6.452 -3.080 1.00 94.75 88 ASP A CA 1
ATOM 615 C C . ASP A 1 88 ? -2.742 7.473 -3.585 1.00 94.75 88 ASP A C 1
ATOM 617 O O . ASP A 1 88 ? -2.540 7.640 -4.793 1.00 94.75 88 ASP A O 1
ATOM 621 N N . ALA A 1 89 ? -2.036 8.146 -2.671 1.00 94.00 89 ALA A N 1
ATOM 622 C CA . ALA A 1 89 ? -0.962 9.070 -3.023 1.00 94.00 89 ALA A CA 1
ATOM 623 C C . ALA A 1 89 ? 0.251 8.355 -3.642 1.00 94.00 89 ALA A C 1
ATOM 625 O O . ALA A 1 89 ? 0.798 8.847 -4.632 1.00 94.00 89 ALA A O 1
ATOM 626 N N . ILE A 1 90 ? 0.650 7.200 -3.096 1.00 93.44 90 ILE A N 1
ATOM 627 C CA . ILE A 1 90 ? 1.730 6.365 -3.640 1.00 93.44 90 ILE A CA 1
ATOM 628 C C . ILE A 1 90 ? 1.342 5.848 -5.027 1.00 93.44 90 ILE A C 1
ATOM 630 O O . ILE A 1 90 ? 2.168 5.911 -5.934 1.00 93.44 90 ILE A O 1
ATOM 634 N N . GLU A 1 91 ? 0.104 5.381 -5.221 1.00 95.06 91 GLU A N 1
ATOM 635 C CA . GLU A 1 91 ? -0.376 4.908 -6.527 1.00 95.06 91 GLU A CA 1
ATOM 636 C C . GLU A 1 91 ? -0.270 6.009 -7.583 1.00 95.06 91 GLU A C 1
ATOM 638 O O . GLU A 1 91 ? 0.361 5.832 -8.626 1.00 95.06 91 GLU A O 1
ATOM 643 N N . LYS A 1 92 ? -0.790 7.196 -7.263 1.00 95.50 92 LYS A N 1
ATOM 644 C CA . LYS A 1 92 ? -0.742 8.362 -8.147 1.00 95.50 92 LYS A CA 1
ATOM 645 C C . LYS A 1 92 ? 0.687 8.818 -8.457 1.00 95.50 92 LYS A C 1
ATOM 647 O O . LYS A 1 92 ? 0.965 9.254 -9.575 1.00 95.50 92 LYS A O 1
ATOM 652 N N . GLU A 1 93 ? 1.582 8.783 -7.473 1.00 94.12 93 GLU A N 1
ATOM 653 C CA . GLU A 1 93 ? 2.998 9.108 -7.669 1.00 94.12 93 GLU A CA 1
ATOM 654 C C . GLU A 1 93 ? 3.685 8.064 -8.562 1.00 94.12 93 GLU A C 1
ATOM 656 O O . GLU A 1 93 ? 4.408 8.435 -9.488 1.00 94.12 93 GLU A O 1
ATOM 661 N N . GLY A 1 94 ? 3.405 6.778 -8.338 1.00 93.44 94 GLY A N 1
ATOM 662 C CA . GLY A 1 94 ? 3.930 5.666 -9.123 1.00 93.44 94 GLY A CA 1
ATOM 663 C C . GLY A 1 94 ? 3.516 5.735 -10.587 1.00 93.44 94 GLY A C 1
ATOM 664 O O . GLY A 1 94 ? 4.370 5.621 -11.466 1.00 93.44 94 GLY A O 1
ATOM 665 N N . GLU A 1 95 ? 2.245 6.032 -10.866 1.00 94.38 95 GLU A N 1
ATOM 666 C CA . GLU A 1 95 ? 1.750 6.255 -12.229 1.00 94.38 95 GLU A CA 1
ATOM 667 C C . GLU A 1 95 ? 2.478 7.415 -12.927 1.00 94.38 95 GLU A C 1
ATOM 669 O O . GLU A 1 95 ? 2.916 7.284 -14.071 1.00 94.38 95 GLU A O 1
ATOM 674 N N . GLN A 1 96 ? 2.671 8.546 -12.239 1.00 95.31 96 GLN A N 1
ATOM 675 C CA . GLN A 1 96 ? 3.389 9.706 -12.790 1.00 95.31 96 GLN A CA 1
ATOM 676 C C . GLN A 1 96 ? 4.873 9.422 -13.034 1.00 95.31 96 GLN A C 1
ATOM 678 O O . GLN A 1 96 ? 5.457 9.937 -13.989 1.00 95.31 96 GLN A O 1
ATOM 683 N N . ALA A 1 97 ? 5.483 8.613 -12.170 1.00 93.44 97 ALA A N 1
ATOM 684 C CA . ALA A 1 97 ? 6.873 8.195 -12.274 1.00 93.44 97 ALA A CA 1
ATOM 685 C C . ALA A 1 97 ? 7.072 6.985 -13.205 1.00 93.44 97 ALA A C 1
ATOM 687 O O . ALA A 1 97 ? 8.210 6.540 -13.369 1.00 93.44 97 ALA A O 1
ATOM 688 N N . ASN A 1 98 ? 5.998 6.443 -13.796 1.00 92.75 98 ASN A N 1
ATOM 689 C CA . ASN A 1 98 ? 5.999 5.190 -14.554 1.00 92.75 98 ASN A CA 1
ATOM 690 C C . ASN A 1 98 ? 6.698 4.046 -13.795 1.00 92.75 98 ASN A C 1
ATOM 692 O O . ASN A 1 98 ? 7.539 3.335 -14.351 1.00 92.75 98 ASN A O 1
ATOM 696 N N . TRP A 1 99 ? 6.413 3.937 -12.493 1.00 91.00 99 TRP A N 1
ATOM 697 C CA . TRP A 1 99 ? 6.946 2.907 -11.597 1.00 91.00 99 TRP A CA 1
ATOM 698 C C . TRP A 1 99 ? 8.470 2.751 -11.717 1.00 91.00 99 TRP A C 1
ATOM 700 O O . TRP A 1 99 ? 9.009 1.642 -11.808 1.00 91.00 99 TRP A O 1
ATOM 710 N N . SER A 1 100 ? 9.175 3.885 -11.799 1.00 89.69 100 SER A N 1
ATOM 711 C CA . SER A 1 100 ? 10.628 3.919 -11.940 1.00 89.69 100 SER A CA 1
ATOM 712 C C . SER A 1 100 ? 11.325 3.297 -10.728 1.00 89.69 100 SER A C 1
ATOM 714 O O . SER A 1 100 ? 10.780 3.228 -9.628 1.00 89.69 100 SER A O 1
ATOM 716 N N . GLU A 1 101 ? 12.565 2.847 -10.920 1.00 87.00 101 GLU A N 1
ATOM 717 C CA . GLU A 1 101 ? 13.371 2.312 -9.817 1.00 87.00 101 GLU A CA 1
ATOM 718 C C . GLU A 1 101 ? 13.586 3.348 -8.709 1.00 87.00 101 GLU A C 1
ATOM 720 O O . GLU A 1 101 ? 13.482 3.021 -7.531 1.00 87.00 101 GLU A O 1
ATOM 725 N N . GLU A 1 102 ? 13.831 4.604 -9.094 1.00 88.94 102 GLU A N 1
ATOM 726 C CA . GLU A 1 102 ? 14.011 5.723 -8.167 1.00 88.94 102 GLU A CA 1
ATOM 727 C C . GLU A 1 102 ? 12.769 5.925 -7.293 1.00 88.94 102 GLU A C 1
ATOM 729 O O . GLU A 1 102 ? 12.885 6.050 -6.075 1.00 88.94 102 GLU A O 1
ATOM 734 N N . PHE A 1 103 ? 11.579 5.881 -7.900 1.00 90.19 103 PHE A N 1
ATOM 735 C CA . PHE A 1 103 ? 10.322 5.934 -7.163 1.00 90.19 103 PHE A CA 1
ATOM 736 C C . PHE A 1 103 ? 10.186 4.747 -6.201 1.00 90.19 103 PHE A C 1
ATOM 738 O O . PHE A 1 103 ? 9.911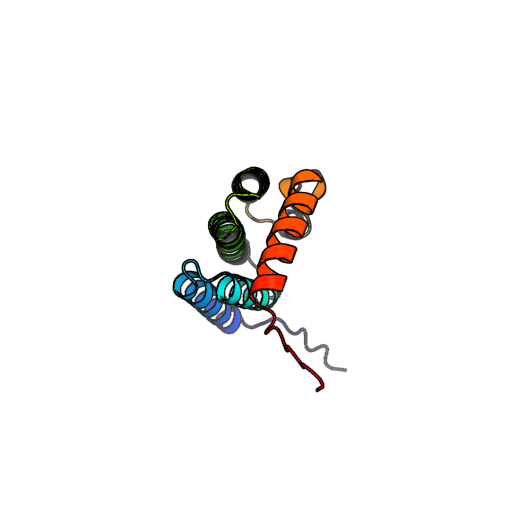 4.950 -5.022 1.00 90.19 103 PHE A O 1
ATOM 745 N N . MET A 1 104 ? 10.430 3.518 -6.671 1.00 86.75 104 MET A N 1
ATOM 746 C CA . MET A 1 104 ? 10.266 2.312 -5.848 1.00 86.75 104 MET A CA 1
ATOM 747 C C . MET A 1 104 ? 11.198 2.267 -4.632 1.00 86.75 104 MET A C 1
ATOM 749 O O . MET A 1 104 ? 10.863 1.627 -3.638 1.00 86.75 104 MET A O 1
ATOM 753 N N . GLN A 1 105 ? 12.354 2.932 -4.685 1.00 85.50 105 GLN A N 1
ATOM 754 C CA . GLN A 1 105 ? 13.258 3.021 -3.537 1.00 85.50 105 GLN A CA 1
ATOM 755 C C . GLN A 1 105 ? 12.726 3.951 -2.443 1.00 85.50 105 GLN A C 1
ATOM 757 O O . GLN A 1 105 ? 12.952 3.691 -1.259 1.00 85.50 105 GLN A O 1
ATOM 762 N N . GLN A 1 106 ? 12.058 5.049 -2.814 1.00 84.44 106 GLN A N 1
ATOM 763 C CA . GLN A 1 106 ? 11.607 6.045 -1.846 1.00 84.44 106 GLN A CA 1
ATOM 764 C C . GLN A 1 106 ? 10.435 6.902 -2.373 1.00 84.44 106 GLN A C 1
ATOM 766 O O . GLN A 1 106 ? 10.652 8.058 -2.748 1.00 84.44 106 GLN A O 1
ATOM 771 N N . PRO A 1 107 ? 9.185 6.396 -2.338 1.00 86.50 107 PRO A N 1
ATOM 772 C CA . PRO A 1 107 ? 8.004 7.195 -2.665 1.00 86.50 107 PRO A CA 1
ATOM 773 C C . PRO A 1 107 ? 7.911 8.434 -1.765 1.00 86.50 107 PRO A C 1
ATOM 775 O O . PRO A 1 107 ? 8.013 8.320 -0.536 1.00 86.50 107 PRO A O 1
ATOM 778 N N . LYS A 1 108 ? 7.691 9.623 -2.335 1.00 85.69 108 LYS A N 1
ATOM 779 C CA . LYS A 1 108 ? 7.540 10.876 -1.568 1.00 85.69 108 LYS A CA 1
ATOM 780 C C . LYS A 1 108 ? 6.345 10.822 -0.631 1.00 85.69 108 LYS A C 1
ATOM 782 O O . LYS A 1 108 ? 6.439 11.296 0.499 1.00 85.69 108 LYS A O 1
ATOM 787 N N . ALA A 1 109 ? 5.267 10.173 -1.067 1.00 84.75 109 ALA A N 1
ATOM 788 C CA . ALA A 1 109 ? 4.077 9.930 -0.256 1.00 84.75 109 ALA A CA 1
ATOM 789 C C . ALA A 1 109 ? 4.357 9.173 1.062 1.00 84.75 109 ALA A C 1
ATOM 791 O O . ALA A 1 109 ? 3.551 9.261 1.987 1.00 84.75 109 ALA A O 1
ATOM 792 N N . ILE A 1 110 ? 5.501 8.482 1.168 1.00 81.94 110 ILE A N 1
ATOM 793 C CA . ILE A 1 110 ? 6.009 7.878 2.410 1.00 81.94 110 ILE A CA 1
ATOM 794 C C . ILE A 1 110 ? 7.078 8.772 3.045 1.00 81.94 110 ILE A C 1
ATOM 796 O O . ILE A 1 110 ? 6.992 9.095 4.227 1.00 81.94 110 ILE A O 1
ATOM 800 N N . LYS A 1 111 ? 8.091 9.170 2.265 1.00 83.56 111 LYS A N 1
ATOM 801 C CA . LYS A 1 111 ? 9.273 9.906 2.742 1.00 83.56 111 LYS A CA 1
ATOM 802 C C . LYS A 1 111 ? 8.919 11.189 3.488 1.00 83.56 111 LYS A C 1
ATOM 804 O O . LYS A 1 111 ? 9.515 11.474 4.521 1.00 83.56 111 LYS A O 1
ATOM 809 N N . ASP A 1 112 ? 7.972 11.944 2.947 1.00 84.75 112 ASP A N 1
ATOM 810 C CA . ASP A 1 112 ? 7.616 13.271 3.443 1.00 84.75 112 ASP A CA 1
ATOM 811 C C . ASP A 1 112 ? 6.384 13.219 4.367 1.00 84.75 112 ASP A C 1
ATOM 813 O O . ASP A 1 112 ? 5.860 14.255 4.777 1.00 84.75 112 ASP A O 1
ATOM 817 N N . ASN A 1 113 ? 5.903 12.014 4.697 1.00 84.44 113 ASN A N 1
ATOM 818 C CA . ASN A 1 113 ? 4.654 11.797 5.413 1.00 84.44 113 ASN A CA 1
ATOM 819 C C . ASN A 1 113 ? 4.889 11.078 6.749 1.00 84.44 113 ASN A C 1
ATOM 821 O O . ASN A 1 113 ? 4.706 9.866 6.891 1.00 84.44 113 ASN A O 1
ATOM 825 N N . GLU A 1 114 ? 5.256 11.849 7.772 1.00 86.75 114 GLU A N 1
ATOM 826 C CA . GLU A 1 114 ? 5.393 11.332 9.141 1.00 86.75 114 GLU A CA 1
ATOM 827 C C . GLU A 1 114 ? 4.084 10.711 9.657 1.00 86.75 114 GLU A C 1
ATOM 829 O O . GLU A 1 114 ? 4.113 9.712 10.377 1.00 86.75 114 GLU A O 1
ATOM 834 N N . ALA A 1 115 ? 2.932 11.237 9.225 1.00 84.38 115 ALA A N 1
ATOM 835 C CA . ALA A 1 115 ? 1.624 10.730 9.625 1.00 84.38 115 ALA A CA 1
ATOM 836 C C . ALA A 1 115 ? 1.356 9.312 9.093 1.00 84.38 115 ALA A C 1
ATOM 838 O O . ALA A 1 115 ? 0.718 8.525 9.793 1.00 84.38 115 ALA A O 1
ATOM 839 N N . TYR A 1 116 ? 1.876 8.960 7.911 1.00 86.19 116 TYR A N 1
ATOM 840 C CA . TYR A 1 116 ? 1.855 7.582 7.411 1.00 86.19 116 TYR A CA 1
ATOM 841 C C . TYR A 1 116 ? 2.680 6.657 8.308 1.00 86.19 116 TYR A C 1
ATOM 843 O O . TYR A 1 116 ? 2.197 5.602 8.712 1.00 86.19 116 TYR A O 1
ATOM 851 N N . THR A 1 117 ? 3.902 7.061 8.665 1.00 87.31 117 THR A N 1
ATOM 852 C CA . THR A 1 117 ? 4.793 6.238 9.501 1.00 87.31 117 THR A CA 1
ATOM 853 C C . THR A 1 117 ? 4.194 5.996 10.888 1.00 87.31 117 THR A C 1
ATOM 855 O O . THR A 1 117 ? 4.219 4.870 11.390 1.00 87.31 117 THR A O 1
ATOM 858 N N . GLU A 1 118 ? 3.608 7.029 11.498 1.00 90.19 118 GLU A N 1
ATOM 859 C CA . GLU A 1 118 ? 2.932 6.918 12.792 1.00 90.19 118 GLU A CA 1
ATOM 860 C C . GLU A 1 118 ? 1.696 6.011 12.711 1.00 90.19 118 GLU A C 1
ATOM 862 O O . GLU A 1 118 ? 1.548 5.090 13.517 1.00 90.19 118 GLU A O 1
ATOM 867 N N . ALA A 1 119 ? 0.823 6.242 11.725 1.00 91.38 119 ALA A N 1
ATOM 868 C CA . ALA A 1 119 ? -0.391 5.454 11.539 1.00 91.38 119 ALA A CA 1
ATOM 869 C C . ALA A 1 119 ? -0.070 3.981 11.244 1.00 91.38 119 ALA A C 1
ATOM 871 O O . ALA A 1 119 ? -0.649 3.083 11.857 1.00 91.38 119 ALA A O 1
ATOM 872 N N . SER A 1 120 ? 0.918 3.736 10.379 1.00 88.62 120 SER A N 1
ATOM 873 C CA . SER A 1 120 ? 1.394 2.395 10.036 1.00 88.62 120 SER A CA 1
ATOM 874 C C . SER A 1 120 ? 1.945 1.681 11.266 1.00 88.62 120 SER A C 1
ATOM 876 O O . SER A 1 120 ? 1.596 0.528 11.517 1.00 88.62 120 SER A O 1
ATOM 878 N N . SER A 1 121 ? 2.721 2.379 12.101 1.00 90.31 121 SER A N 1
ATOM 879 C CA . SER A 1 121 ? 3.258 1.819 13.345 1.00 90.31 121 SER A CA 1
ATOM 880 C C . SER A 1 121 ? 2.157 1.445 14.342 1.00 90.31 121 SER A C 1
ATOM 882 O O . SER A 1 121 ? 2.221 0.376 14.948 1.00 90.31 121 SER A O 1
ATOM 884 N N . LYS A 1 122 ? 1.134 2.294 14.506 1.00 92.12 122 LYS A N 1
ATOM 885 C CA . LYS A 1 122 ? 0.001 2.032 15.411 1.00 92.12 122 LYS A CA 1
ATOM 886 C C . LYS A 1 122 ? -0.817 0.825 14.963 1.00 92.12 122 LYS A C 1
ATOM 888 O O . LYS A 1 122 ? -1.036 -0.082 15.764 1.00 92.12 122 LYS A O 1
ATOM 893 N N . ILE A 1 123 ? -1.209 0.789 13.689 1.00 90.31 123 ILE A N 1
ATOM 894 C CA . ILE A 1 123 ? -1.999 -0.315 13.132 1.00 90.31 123 ILE A CA 1
ATOM 895 C C . ILE A 1 123 ? -1.179 -1.602 13.152 1.00 90.31 123 ILE A C 1
ATOM 897 O O . ILE A 1 123 ? -1.637 -2.602 13.692 1.00 90.31 123 ILE A O 1
ATOM 901 N N . THR A 1 124 ? 0.070 -1.579 12.680 1.00 88.00 124 THR A N 1
ATOM 902 C CA . THR A 1 124 ? 0.944 -2.764 12.713 1.00 88.00 124 THR A CA 1
ATOM 903 C C . THR A 1 124 ? 1.157 -3.264 14.142 1.00 88.00 124 THR A C 1
ATOM 905 O O . THR A 1 124 ? 1.151 -4.472 14.375 1.00 88.00 124 THR A O 1
ATOM 908 N N . GLY A 1 125 ? 1.310 -2.362 15.118 1.00 88.25 125 GLY A N 1
ATOM 909 C CA . GLY A 1 125 ? 1.407 -2.715 16.533 1.00 88.25 125 GLY A CA 1
ATOM 910 C C . GLY A 1 125 ? 0.151 -3.419 17.052 1.00 88.25 125 GLY A C 1
ATOM 911 O O . GLY A 1 125 ? 0.261 -4.456 17.708 1.00 88.25 125 GLY A O 1
ATOM 912 N N . GLU A 1 126 ? -1.033 -2.907 16.709 1.00 88.56 126 GLU A N 1
ATOM 913 C CA . GLU A 1 126 ? -2.316 -3.534 17.041 1.00 88.56 126 GLU A CA 1
ATOM 914 C C . GLU A 1 126 ? -2.441 -4.931 16.412 1.00 88.56 126 GLU A C 1
ATOM 916 O O . GLU A 1 126 ? -2.742 -5.909 17.103 1.00 88.56 126 GLU A O 1
ATOM 921 N N . LEU A 1 127 ? -2.168 -5.045 15.109 1.00 85.62 127 LEU A N 1
ATOM 922 C CA . LEU A 1 127 ? -2.265 -6.313 14.389 1.00 85.62 127 LEU A CA 1
ATOM 923 C C . LEU A 1 127 ? -1.258 -7.333 14.930 1.00 85.62 127 LEU A C 1
ATOM 925 O O . LEU A 1 127 ? -1.620 -8.477 15.187 1.00 85.62 127 LEU A O 1
ATOM 929 N N . THR A 1 128 ? -0.025 -6.914 15.222 1.00 85.38 128 THR A N 1
ATOM 930 C CA . THR A 1 128 ? 0.990 -7.786 15.832 1.00 85.38 128 THR A CA 1
ATOM 931 C C . THR A 1 128 ? 0.509 -8.332 17.173 1.00 85.38 128 THR A C 1
ATOM 933 O O . THR A 1 128 ? 0.634 -9.530 17.423 1.00 85.38 128 THR A O 1
ATOM 936 N N . GLN A 1 129 ? -0.084 -7.500 18.035 1.00 85.12 129 GLN A N 1
ATOM 937 C CA . GLN A 1 129 ? -0.636 -7.965 19.313 1.00 85.12 129 GLN A CA 1
ATOM 938 C C . GLN A 1 129 ? -1.764 -8.986 19.127 1.00 85.12 129 GLN A C 1
ATOM 940 O O . GLN A 1 129 ? -1.826 -9.958 19.876 1.00 85.12 129 GLN A O 1
ATOM 945 N N . LYS A 1 130 ? -2.622 -8.799 18.117 1.00 80.31 130 LYS A N 1
ATOM 946 C CA . LYS A 1 130 ? -3.694 -9.746 17.769 1.00 80.31 130 LYS A CA 1
ATOM 947 C C . LYS A 1 130 ? -3.162 -11.069 17.209 1.00 80.31 130 LYS A C 1
ATOM 949 O O . LYS A 1 130 ? -3.771 -12.111 17.435 1.00 80.31 130 LYS A O 1
ATOM 954 N N . CYS A 1 131 ? -2.045 -11.023 16.489 1.00 80.69 131 CYS A N 1
ATOM 955 C CA . CYS A 1 131 ? -1.494 -12.157 15.745 1.00 80.69 131 CYS A CA 1
ATOM 956 C C . CYS A 1 131 ? -0.387 -12.916 16.474 1.00 80.69 131 CYS A C 1
ATOM 958 O O . CYS A 1 131 ? -0.051 -14.039 16.098 1.00 80.69 131 CYS A O 1
ATOM 960 N N . THR A 1 132 ? 0.167 -12.343 17.542 1.00 70.19 132 THR A N 1
ATOM 961 C CA . THR A 1 132 ? 1.081 -13.064 18.426 1.00 70.19 132 THR A CA 1
ATOM 962 C C . THR A 1 132 ? 0.251 -13.993 19.316 1.00 70.19 132 THR A C 1
ATOM 964 O O . THR A 1 132 ? -0.630 -13.503 20.026 1.00 70.19 132 THR A O 1
ATOM 967 N N . PRO A 1 133 ? 0.500 -15.316 19.345 1.00 55.22 133 PRO A N 1
ATOM 968 C CA . PRO A 1 133 ? -0.188 -16.188 20.283 1.00 55.22 133 PRO A CA 1
ATOM 969 C C . PRO A 1 133 ? 0.139 -15.705 21.693 1.00 55.22 133 PRO A C 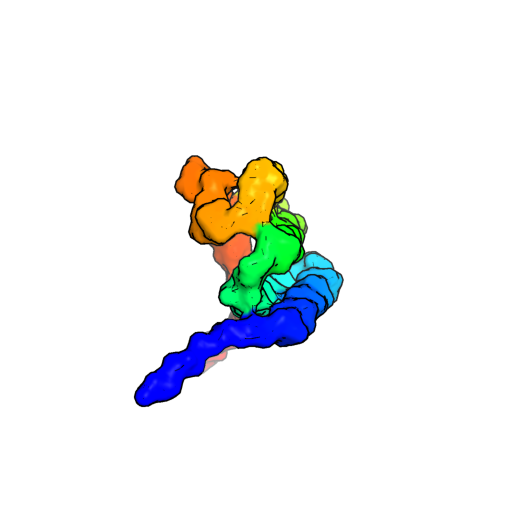1
ATOM 971 O O . PRO A 1 133 ? 1.305 -15.695 22.098 1.00 55.22 133 PRO A O 1
ATOM 974 N N . THR A 1 134 ? -0.880 -15.288 22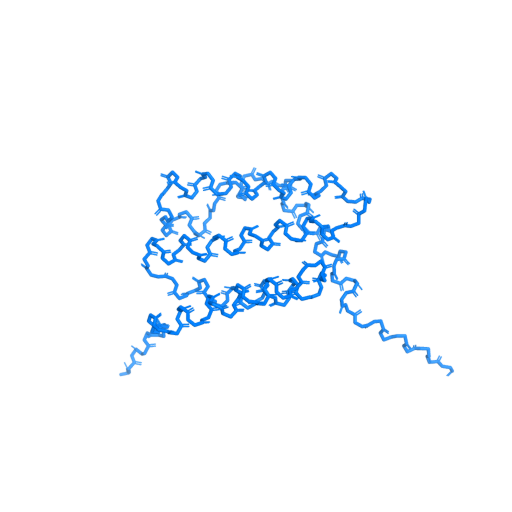.444 1.00 48.09 134 THR A N 1
ATOM 975 C CA . THR A 1 134 ? -0.739 -15.016 23.870 1.00 48.09 134 THR A CA 1
ATOM 976 C C . THR A 1 134 ? -0.350 -16.338 24.525 1.00 48.09 134 THR A C 1
ATOM 978 O O . THR A 1 134 ? -1.197 -17.161 24.864 1.00 48.09 134 THR A O 1
ATOM 981 N N . SER A 1 135 ? 0.952 -16.591 24.659 1.00 42.91 135 SER A N 1
ATOM 982 C CA . SER A 1 135 ? 1.451 -17.596 25.586 1.00 42.91 135 SER A CA 1
ATOM 983 C C . SER A 1 135 ? 1.177 -17.052 26.978 1.00 42.91 135 SER A C 1
ATOM 985 O O . SER A 1 135 ? 2.048 -16.476 27.627 1.00 42.91 135 SER A O 1
ATOM 987 N N . THR A 1 136 ? -0.067 -17.197 27.426 1.00 43.28 136 THR A N 1
ATOM 988 C CA . THR A 1 136 ? -0.408 -17.156 28.839 1.00 43.28 136 THR A CA 1
ATOM 989 C C . THR A 1 136 ? 0.229 -18.390 29.463 1.00 43.28 136 THR A C 1
ATOM 991 O O . THR A 1 136 ? -0.407 -19.418 29.673 1.00 43.28 136 THR A O 1
ATOM 994 N N . THR A 1 137 ? 1.529 -18.304 29.731 1.00 41.75 137 THR A N 1
ATOM 995 C CA . THR A 1 137 ? 2.150 -19.115 30.770 1.00 41.75 137 THR A CA 1
ATOM 996 C C . THR A 1 137 ? 1.695 -18.507 32.091 1.00 41.75 137 THR A C 1
ATOM 998 O O . THR A 1 137 ? 2.395 -17.697 32.696 1.00 41.75 137 THR A O 1
ATOM 1001 N N . GLU A 1 138 ? 0.492 -18.875 32.535 1.00 45.22 138 GLU A N 1
ATOM 1002 C CA . GLU A 1 138 ? 0.200 -18.907 33.965 1.00 45.22 138 GLU A CA 1
ATOM 1003 C C . GLU A 1 138 ? 1.120 -19.976 34.570 1.00 45.22 138 GLU A C 1
ATOM 1005 O O . GLU A 1 138 ? 0.824 -21.171 34.566 1.00 45.22 138 GLU A O 1
ATOM 1010 N N . ALA A 1 139 ? 2.295 -19.550 35.033 1.00 44.78 139 ALA A N 1
ATOM 1011 C CA . ALA A 1 139 ? 3.091 -20.347 35.950 1.00 44.78 139 ALA A CA 1
ATOM 1012 C C . ALA A 1 139 ? 2.400 -20.287 37.319 1.00 44.78 139 ALA A C 1
ATOM 1014 O O . ALA A 1 139 ? 2.447 -19.273 38.015 1.00 44.78 139 ALA A O 1
ATOM 1015 N N . LYS A 1 140 ? 1.688 -21.374 37.612 1.00 38.88 140 LYS A N 1
ATOM 1016 C CA . LYS A 1 140 ? 1.061 -21.712 38.889 1.00 38.88 140 LYS A CA 1
ATOM 1017 C C . LYS A 1 140 ? 2.090 -21.958 39.992 1.00 38.88 140 LYS A C 1
ATOM 1019 O O . LYS A 1 140 ? 3.171 -22.499 39.667 1.00 38.88 140 LYS A O 1
#

Solvent-accessible surface area (backbone atoms only — not comparable to full-atom values): 7658 Å² total; per-residue (Å²): 132,87,82,77,73,85,67,55,50,73,71,55,34,56,52,40,45,53,49,27,48,50,35,39,69,70,18,65,76,39,54,52,40,38,52,52,20,52,58,52,37,61,60,32,53,77,44,47,86,46,44,69,46,34,43,53,49,47,51,54,53,36,51,46,43,39,44,51,30,71,49,41,57,82,93,39,47,72,35,22,49,41,37,40,54,34,37,56,45,38,51,57,49,33,64,76,54,57,33,29,72,71,47,74,75,58,42,60,53,54,75,78,25,65,64,40,58,52,26,50,51,54,47,51,51,54,42,46,63,73,56,47,81,81,79,77,74,78,81,125